Protein AF-A0A087UX20-F1 (afdb_monomer_lite)

Sequence (58 aa):
MKDPCLKYACELQKCLKTHNYNEEMCSTVMKALLDCCQIWKTEAKCCLGFIKTNDSNQ

pLDDT: mean 80.85, std 14.74, range [39.72, 95.94]

Organism: Stegodyphus mimosarum (NCBI:txid407821)

Foldseek 3Di:
DDQPLVVLVVVLVVQCVVVVNPVVSVVVSLVVSVVSCVVCVPPHPVSVVSVVVVVPPD

Radius of gyration: 11.11 Å; chains: 1; bounding box: 25×19×32 Å

Secondary structure (DSSP, 8-state):
---TTHHHHHHHHHHHHHTTT-HHHHHHHHHHHHHHHHHSTTT-HHHHHHHHHHTS--

InterPro domains:
  IPR009069 Cysteine alpha-hairpin motif superfamily [SSF47072] (2-52)
  IPR027179 Cx9C motif-containing protein 4 [PF08991] (4-50)
  IPR027179 Cx9C motif-containing protein 4 [PTHR15590] (2-53)

Structure (mmCIF, N/CA/C/O backbone):
data_AF-A0A087UX20-F1
#
_entry.id   AF-A0A087UX20-F1
#
loop_
_atom_site.group_PDB
_atom_site.id
_atom_site.type_symbol
_atom_site.label_atom_id
_atom_site.label_alt_id
_atom_site.label_comp_id
_atom_site.label_asym_id
_atom_site.label_entity_id
_atom_site.label_seq_id
_atom_site.pdbx_PDB_ins_code
_atom_site.Cartn_x
_atom_site.Cartn_y
_atom_site.Cartn_z
_atom_site.occupancy
_atom_site.B_iso_or_equiv
_atom_site.auth_seq_id
_atom_site.auth_comp_id
_atom_site.auth_asym_id
_atom_site.auth_atom_id
_atom_site.pdbx_PDB_model_num
ATOM 1 N N . MET A 1 1 ? 2.888 1.968 -19.193 1.00 49.97 1 MET A N 1
ATOM 2 C CA . MET A 1 1 ? 3.670 1.367 -18.093 1.00 49.97 1 MET A CA 1
ATOM 3 C C . MET A 1 1 ? 2.865 1.544 -16.811 1.00 49.97 1 MET A C 1
ATOM 5 O O . MET A 1 1 ? 2.650 2.682 -16.415 1.00 49.97 1 MET A O 1
ATOM 9 N N . LYS A 1 2 ? 2.270 0.473 -16.267 1.00 69.00 2 LYS A N 1
ATOM 10 C CA . LYS A 1 2 ? 1.550 0.537 -14.981 1.00 69.00 2 LYS A CA 1
ATOM 11 C C . LYS A 1 2 ? 2.587 0.390 -13.873 1.00 69.00 2 LYS A C 1
ATOM 13 O O . LYS A 1 2 ? 3.433 -0.488 -13.978 1.00 69.00 2 LYS A O 1
ATOM 18 N N . ASP A 1 3 ? 2.529 1.260 -12.873 1.00 77.81 3 ASP A N 1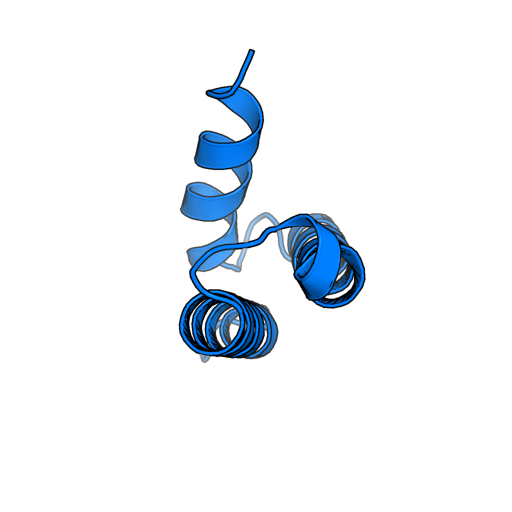
ATOM 19 C CA . ASP A 1 3 ? 3.424 1.209 -11.719 1.00 77.81 3 ASP A CA 1
ATOM 20 C C . ASP A 1 3 ? 3.269 -0.161 -11.020 1.00 77.81 3 ASP A C 1
ATOM 22 O O . ASP A 1 3 ? 2.144 -0.516 -10.638 1.00 77.81 3 ASP A O 1
ATOM 26 N N . PRO A 1 4 ? 4.347 -0.959 -10.906 1.00 83.25 4 PRO A N 1
ATOM 27 C CA . PRO A 1 4 ? 4.286 -2.324 -10.383 1.00 83.25 4 PRO A CA 1
ATOM 28 C C . PRO A 1 4 ? 3.854 -2.374 -8.912 1.00 83.25 4 PRO A C 1
ATOM 30 O O . PRO A 1 4 ? 3.270 -3.369 -8.481 1.00 83.25 4 PRO A O 1
ATOM 33 N N . CYS A 1 5 ? 4.056 -1.291 -8.157 1.00 88.38 5 CYS A N 1
ATOM 34 C CA . CYS A 1 5 ? 3.717 -1.223 -6.739 1.00 88.38 5 CYS A CA 1
ATOM 35 C C . CYS A 1 5 ? 2.331 -0.619 -6.469 1.00 88.38 5 CYS A C 1
ATOM 37 O O . CYS A 1 5 ? 1.836 -0.671 -5.339 1.00 88.38 5 CYS A O 1
ATOM 39 N N . LEU A 1 6 ? 1.641 -0.135 -7.511 1.00 85.88 6 LEU A N 1
ATOM 40 C CA . LEU A 1 6 ? 0.303 0.450 -7.393 1.00 85.88 6 LEU A CA 1
ATOM 41 C C . LEU A 1 6 ? -0.722 -0.530 -6.810 1.00 85.88 6 LEU A C 1
ATOM 43 O O . LEU A 1 6 ? -1.615 -0.114 -6.075 1.00 85.88 6 LEU A O 1
ATOM 47 N N . LYS A 1 7 ? -0.582 -1.832 -7.097 1.00 89.94 7 LYS A N 1
ATOM 48 C CA . LYS A 1 7 ? -1.458 -2.873 -6.542 1.00 8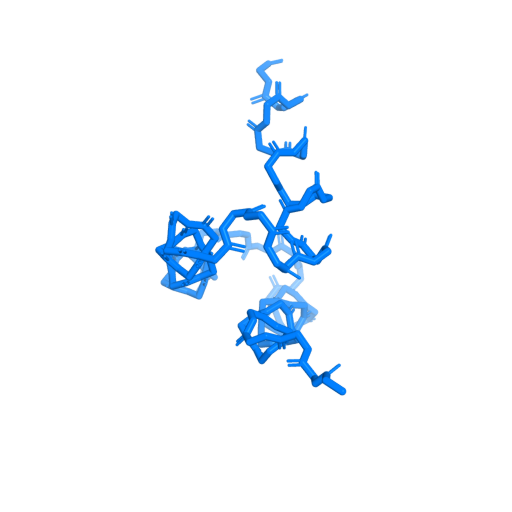9.94 7 LYS A CA 1
ATOM 49 C C . LYS A 1 7 ? -1.438 -2.849 -5.010 1.00 89.94 7 LYS A C 1
ATOM 51 O O . LYS A 1 7 ? -2.493 -2.745 -4.390 1.00 89.94 7 LYS A O 1
ATOM 56 N N . TYR A 1 8 ? -0.245 -2.887 -4.420 1.00 90.56 8 TYR A N 1
ATOM 57 C CA . TYR A 1 8 ? -0.066 -2.890 -2.968 1.00 90.56 8 TYR A CA 1
ATOM 58 C C . TYR A 1 8 ? -0.480 -1.553 -2.345 1.00 90.56 8 TYR A C 1
ATOM 60 O O . TYR A 1 8 ? -1.083 -1.536 -1.277 1.00 90.56 8 TYR A O 1
ATOM 68 N N . ALA A 1 9 ? -0.249 -0.433 -3.039 1.00 88.38 9 ALA A N 1
ATOM 69 C CA . ALA A 1 9 ? -0.708 0.880 -2.586 1.00 88.38 9 ALA A CA 1
ATOM 70 C C . ALA A 1 9 ? -2.244 0.959 -2.506 1.00 88.38 9 ALA A C 1
ATOM 72 O O . ALA A 1 9 ? -2.796 1.453 -1.520 1.00 88.38 9 ALA A O 1
ATOM 73 N N . CYS A 1 10 ? -2.954 0.435 -3.510 1.00 90.94 10 CYS A N 1
ATOM 74 C CA . CYS A 1 10 ? -4.414 0.361 -3.490 1.00 90.94 10 CYS A CA 1
ATOM 75 C C . CYS A 1 10 ? -4.934 -0.589 -2.401 1.00 90.94 10 CYS A C 1
ATOM 77 O O . CYS A 1 10 ? -5.915 -0.263 -1.730 1.00 90.94 10 CYS A O 1
ATOM 79 N N . GLU A 1 11 ? -4.287 -1.740 -2.207 1.00 92.00 11 GLU A N 1
ATOM 80 C CA . GLU A 1 11 ? -4.633 -2.680 -1.135 1.00 92.00 11 GLU A CA 1
ATOM 81 C C . GLU A 1 11 ? -4.429 -2.056 0.250 1.00 92.00 11 GLU A C 1
ATOM 83 O O . GLU A 1 11 ? -5.309 -2.180 1.103 1.00 92.00 11 GLU A O 1
ATOM 88 N N . LEU A 1 12 ? -3.342 -1.306 0.454 1.00 90.56 12 LEU A N 1
ATOM 89 C CA . LEU A 1 12 ? -3.072 -0.611 1.710 1.00 90.56 12 LEU A CA 1
ATOM 90 C C . LEU A 1 12 ? -4.150 0.437 1.998 1.00 90.56 12 LEU A C 1
ATOM 92 O O . LEU A 1 12 ? -4.724 0.454 3.082 1.00 90.56 12 LEU A O 1
ATOM 96 N N . GLN A 1 13 ? -4.493 1.263 1.007 1.00 89.94 13 GLN A N 1
ATOM 97 C CA . GLN A 1 13 ? -5.560 2.258 1.144 1.00 89.94 13 GLN A CA 1
ATOM 98 C C . GLN A 1 13 ? -6.918 1.620 1.457 1.00 89.94 13 GLN A C 1
ATOM 100 O O . GLN A 1 13 ? -7.688 2.151 2.259 1.00 89.94 13 GLN A O 1
ATOM 105 N N . LYS A 1 14 ? -7.222 0.469 0.850 1.00 93.94 14 LYS A N 1
ATOM 106 C CA . LYS A 1 14 ? -8.448 -0.281 1.144 1.00 93.94 14 LYS A CA 1
ATOM 107 C C . LYS A 1 14 ? -8.430 -0.848 2.563 1.00 93.94 14 LYS A C 1
ATOM 109 O O . LYS A 1 14 ? -9.442 -0.755 3.256 1.00 93.94 14 LYS A O 1
ATOM 114 N N . CYS A 1 15 ? -7.299 -1.406 2.986 1.00 93.94 15 CYS A N 1
ATOM 115 C CA . CYS A 1 15 ? -7.115 -1.939 4.329 1.00 93.94 15 CYS A CA 1
ATOM 116 C C . CYS A 1 15 ? -7.325 -0.839 5.374 1.00 93.94 15 CYS A C 1
ATOM 118 O O . CYS A 1 15 ? -8.191 -0.975 6.233 1.00 93.94 15 CYS A O 1
ATOM 120 N N . LEU A 1 16 ? -6.649 0.303 5.217 1.00 92.81 16 LEU A N 1
ATOM 121 C CA . LEU A 1 16 ? -6.794 1.444 6.118 1.00 92.81 16 LEU A CA 1
ATOM 122 C C . LEU A 1 16 ? -8.251 1.903 6.203 1.00 92.81 16 LEU A C 1
ATOM 124 O O . LEU A 1 16 ? -8.796 1.982 7.295 1.00 92.81 16 LEU A O 1
ATOM 128 N N . LYS A 1 17 ? -8.940 2.107 5.074 1.00 93.62 17 LYS A N 1
ATOM 129 C CA . LYS A 1 17 ? -10.364 2.492 5.098 1.00 93.62 17 LYS A CA 1
ATOM 130 C C . LYS A 1 17 ? -11.260 1.468 5.800 1.00 93.62 17 LYS A C 1
ATOM 132 O O . LYS A 1 17 ? -12.224 1.854 6.446 1.00 93.62 17 LYS A O 1
ATOM 137 N N . THR A 1 18 ? -10.946 0.181 5.675 1.00 95.94 18 THR A N 1
ATOM 138 C CA . THR A 1 18 ? -11.715 -0.906 6.303 1.00 95.94 18 THR A CA 1
ATOM 139 C C . THR A 1 18 ? -11.464 -0.975 7.810 1.00 95.94 18 THR A C 1
ATOM 141 O O . THR A 1 18 ? -12.378 -1.260 8.578 1.00 95.94 18 THR A O 1
ATOM 144 N N . HIS A 1 19 ? -10.239 -0.678 8.241 1.00 92.00 19 HIS A N 1
ATOM 145 C CA . HIS A 1 19 ? -9.802 -0.763 9.633 1.00 92.00 19 HIS A CA 1
ATOM 146 C C . HIS A 1 19 ? -9.733 0.602 10.332 1.00 92.00 19 HIS A C 1
ATOM 148 O O . HIS A 1 19 ? -9.014 0.744 11.316 1.00 92.00 19 HIS A O 1
ATOM 154 N N . ASN A 1 20 ? -10.469 1.610 9.849 1.00 92.81 20 ASN A N 1
ATOM 155 C CA . ASN A 1 20 ? -10.482 2.969 10.411 1.00 92.81 20 ASN A CA 1
ATOM 156 C C . ASN A 1 20 ? -9.078 3.576 10.574 1.00 92.81 20 ASN A C 1
ATOM 158 O O . ASN A 1 20 ? -8.760 4.179 11.592 1.00 92.81 20 ASN A O 1
ATOM 162 N N . TYR A 1 21 ? -8.243 3.401 9.554 1.00 88.62 21 TYR A N 1
ATOM 163 C CA . TYR A 1 21 ? -6.852 3.844 9.490 1.00 88.62 21 TYR A CA 1
ATOM 164 C C . TYR A 1 21 ? -5.940 3.204 10.545 1.00 88.62 21 TYR A C 1
ATOM 166 O O . TYR A 1 21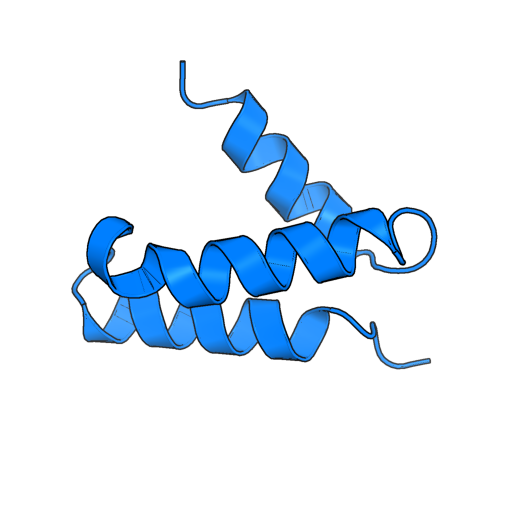 ? -4.858 3.715 10.809 1.00 88.62 21 TYR A O 1
ATOM 174 N N . ASN A 1 22 ? -6.332 2.058 11.112 1.00 90.06 22 ASN A N 1
ATOM 175 C CA . ASN A 1 22 ? -5.453 1.280 11.974 1.00 90.06 22 ASN A CA 1
ATOM 176 C C . ASN A 1 22 ? -4.348 0.602 11.144 1.00 90.06 22 ASN A C 1
ATOM 178 O O . ASN A 1 22 ? -4.573 -0.409 10.473 1.00 90.06 22 ASN A O 1
ATOM 182 N N . GLU A 1 23 ? -3.148 1.173 11.205 1.00 87.81 23 GLU A N 1
ATOM 183 C CA . GLU A 1 23 ? -1.968 0.700 10.484 1.00 87.81 23 GLU A CA 1
ATOM 184 C C . GLU A 1 23 ? -1.461 -0.666 10.965 1.00 87.81 23 GLU A C 1
ATOM 186 O O . GLU A 1 23 ? -0.957 -1.434 10.143 1.00 87.81 23 GLU A O 1
ATOM 191 N N . GLU A 1 24 ? -1.643 -1.028 12.241 1.00 91.00 24 GLU A N 1
ATOM 192 C CA . GLU A 1 24 ? -1.189 -2.324 12.774 1.00 91.00 24 GLU A CA 1
ATOM 193 C C . GLU A 1 24 ? -1.876 -3.491 12.058 1.00 91.00 24 GLU A C 1
ATOM 195 O O . GLU A 1 24 ? -1.226 -4.463 11.659 1.00 91.00 24 GLU A O 1
ATOM 200 N N . MET A 1 25 ? -3.180 -3.346 11.800 1.00 90.94 25 MET A N 1
ATOM 201 C CA . MET A 1 25 ? -3.986 -4.327 11.060 1.00 90.94 25 MET A CA 1
ATOM 202 C C . MET A 1 25 ? -3.542 -4.451 9.595 1.00 90.94 25 MET A C 1
ATOM 204 O O . MET A 1 25 ? -3.742 -5.488 8.964 1.00 90.94 25 MET A O 1
ATOM 208 N N . CYS A 1 26 ? -2.906 -3.407 9.057 1.00 94.50 26 CYS A N 1
ATOM 209 C CA . CYS A 1 26 ? -2.441 -3.331 7.675 1.00 94.50 26 CYS A CA 1
ATOM 210 C C . CYS A 1 26 ? -0.931 -3.555 7.517 1.00 94.50 26 CYS A C 1
ATOM 212 O O . CYS A 1 26 ? -0.428 -3.504 6.392 1.00 94.50 26 CYS A O 1
ATOM 214 N N . SER A 1 27 ? -0.216 -3.860 8.604 1.00 92.00 27 SER A N 1
ATOM 215 C CA . SER A 1 27 ? 1.239 -4.077 8.645 1.00 92.00 27 SER A CA 1
ATOM 216 C C . SER A 1 27 ? 1.747 -5.062 7.585 1.00 92.00 27 SER A C 1
ATOM 218 O O . SER A 1 27 ? 2.800 -4.855 6.985 1.00 92.00 27 SER A O 1
ATOM 220 N N . THR A 1 28 ? 0.965 -6.099 7.278 1.00 92.12 28 THR A N 1
ATOM 221 C CA . THR A 1 28 ? 1.308 -7.085 6.239 1.00 92.12 28 THR A CA 1
ATOM 222 C C . THR A 1 28 ? 1.330 -6.460 4.840 1.00 92.12 28 THR A C 1
ATOM 224 O O . THR A 1 28 ? 2.270 -6.676 4.075 1.00 92.12 28 THR A O 1
ATOM 227 N N . VAL A 1 29 ? 0.323 -5.646 4.507 1.00 91.50 29 VAL A N 1
ATOM 228 C CA . VAL A 1 29 ? 0.233 -4.963 3.204 1.00 91.50 29 VAL A CA 1
ATOM 229 C C . VAL A 1 29 ? 1.261 -3.836 3.118 1.00 91.50 29 VAL A C 1
ATOM 231 O O . VAL A 1 29 ? 1.882 -3.638 2.076 1.00 91.50 29 VAL A O 1
ATOM 234 N N . MET A 1 30 ? 1.490 -3.148 4.238 1.00 89.50 30 MET A N 1
ATOM 235 C CA . MET A 1 30 ? 2.532 -2.136 4.397 1.00 89.50 30 MET A CA 1
ATOM 236 C C . MET A 1 30 ? 3.911 -2.714 4.052 1.00 89.50 30 MET A C 1
ATOM 238 O O . MET A 1 30 ? 4.644 -2.145 3.244 1.00 89.50 30 MET A O 1
ATOM 242 N N . LYS A 1 31 ? 4.236 -3.891 4.603 1.00 91.00 31 LYS A N 1
ATOM 243 C CA . LYS A 1 31 ? 5.492 -4.591 4.326 1.00 91.00 31 LYS A CA 1
ATOM 244 C C . LYS A 1 31 ? 5.600 -5.020 2.863 1.00 91.00 31 LYS A C 1
ATOM 246 O O . LYS A 1 31 ? 6.633 -4.796 2.249 1.00 91.00 31 LYS A O 1
ATOM 251 N N . ALA A 1 32 ? 4.526 -5.545 2.273 1.00 91.25 32 ALA A N 1
ATOM 252 C CA . ALA A 1 32 ? 4.516 -5.907 0.854 1.00 91.25 32 ALA A CA 1
ATOM 253 C C . ALA A 1 32 ? 4.747 -4.692 -0.066 1.00 91.25 32 ALA A C 1
ATOM 255 O O . ALA A 1 32 ? 5.460 -4.791 -1.066 1.00 91.25 32 ALA A O 1
ATOM 256 N N . LEU A 1 33 ? 4.180 -3.532 0.284 1.00 89.00 33 LEU A N 1
ATOM 257 C CA . LEU A 1 33 ? 4.431 -2.281 -0.427 1.00 89.00 33 LEU A CA 1
ATOM 258 C C . LEU A 1 33 ? 5.887 -1.825 -0.255 1.00 89.00 33 LEU A C 1
ATOM 260 O O . LEU A 1 33 ? 6.506 -1.444 -1.246 1.00 89.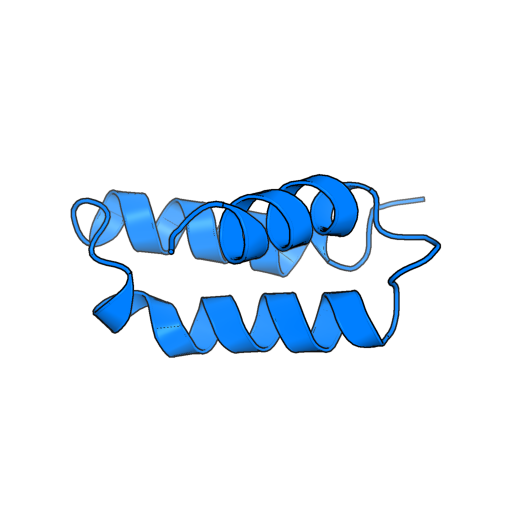00 33 LEU A O 1
ATOM 264 N N . LEU A 1 34 ? 6.452 -1.917 0.955 1.00 88.56 34 LEU A N 1
ATOM 265 C CA . LEU A 1 34 ? 7.870 -1.633 1.208 1.00 88.56 34 LEU A CA 1
ATOM 266 C C . LEU A 1 34 ? 8.784 -2.529 0.375 1.00 88.56 34 LEU A C 1
ATOM 268 O O . LEU A 1 34 ? 9.662 -2.010 -0.309 1.00 88.56 34 LEU A O 1
ATOM 272 N N . ASP A 1 35 ? 8.550 -3.839 0.381 1.00 90.31 35 ASP A N 1
ATOM 273 C CA . ASP A 1 35 ? 9.342 -4.812 -0.374 1.00 90.31 35 ASP A CA 1
ATOM 274 C C . ASP A 1 35 ? 9.267 -4.522 -1.879 1.00 90.31 35 ASP A C 1
ATOM 276 O O . ASP A 1 35 ? 10.289 -4.489 -2.568 1.00 90.31 35 ASP A O 1
ATOM 280 N N . CYS A 1 36 ? 8.073 -4.198 -2.389 1.00 90.19 36 CYS A N 1
ATOM 281 C CA . CYS A 1 36 ? 7.915 -3.765 -3.775 1.00 90.19 36 CYS A CA 1
ATOM 282 C C . CYS A 1 36 ? 8.722 -2.492 -4.065 1.00 90.19 36 CYS A C 1
ATOM 284 O O . CYS A 1 36 ? 9.427 -2.411 -5.072 1.00 90.19 36 CYS A O 1
ATOM 286 N N . CYS A 1 37 ? 8.669 -1.516 -3.161 1.00 87.44 37 CYS A N 1
ATOM 287 C CA . CYS A 1 37 ? 9.389 -0.259 -3.296 1.00 87.44 37 CYS A CA 1
ATOM 288 C C . CYS A 1 37 ? 10.907 -0.393 -3.168 1.00 87.44 37 CYS A C 1
ATOM 290 O O . CYS A 1 37 ? 11.618 0.437 -3.730 1.00 87.44 37 CYS A O 1
ATOM 292 N N . GLN A 1 38 ? 11.419 -1.417 -2.483 1.00 86.44 38 GLN A N 1
ATOM 293 C CA . GLN A 1 38 ? 12.850 -1.732 -2.489 1.00 86.44 38 GLN A CA 1
ATOM 294 C C . GLN A 1 38 ? 13.301 -2.248 -3.860 1.00 86.44 38 GLN A C 1
ATOM 296 O O . GLN A 1 38 ? 14.368 -1.865 -4.333 1.00 86.44 38 GLN A O 1
ATOM 301 N N . ILE A 1 39 ? 12.475 -3.065 -4.522 1.00 86.25 39 ILE A N 1
ATOM 302 C CA . ILE A 1 39 ? 12.789 -3.648 -5.836 1.00 86.25 39 ILE A CA 1
ATOM 303 C C . ILE A 1 39 ? 12.642 -2.604 -6.954 1.00 86.25 39 ILE A C 1
ATOM 305 O O . ILE A 1 39 ? 13.505 -2.497 -7.821 1.00 86.25 39 ILE A O 1
ATOM 309 N N . TRP A 1 40 ? 11.569 -1.808 -6.923 1.00 84.12 40 TRP A N 1
ATOM 310 C CA . TRP A 1 40 ? 11.174 -0.902 -8.012 1.00 84.12 40 TRP A CA 1
ATOM 311 C C . TRP A 1 40 ? 11.358 0.584 -7.674 1.00 84.12 40 TRP A C 1
ATOM 313 O O . TRP A 1 40 ? 10.681 1.440 -8.244 1.00 84.12 40 TRP A O 1
ATOM 323 N N . LYS A 1 41 ? 12.278 0.911 -6.755 1.00 76.31 41 LYS A N 1
ATOM 324 C CA . LYS A 1 41 ? 12.480 2.260 -6.186 1.00 76.31 41 LYS A CA 1
ATOM 325 C C . LYS A 1 41 ? 12.582 3.386 -7.224 1.00 76.31 41 LYS A C 1
ATOM 327 O O . LYS A 1 41 ? 12.140 4.502 -6.969 1.00 76.31 41 LYS A O 1
ATOM 332 N N . THR A 1 42 ? 13.185 3.100 -8.375 1.00 72.38 42 THR A N 1
ATOM 333 C CA . THR A 1 42 ? 13.436 4.046 -9.475 1.00 72.38 42 THR A CA 1
ATOM 334 C C . THR A 1 42 ? 12.295 4.145 -10.487 1.00 72.38 42 THR A C 1
ATOM 336 O O . THR A 1 42 ? 12.205 5.145 -11.195 1.00 72.38 42 THR A O 1
ATOM 339 N N . GLU A 1 43 ? 11.416 3.145 -10.560 1.00 73.75 43 GLU A N 1
ATOM 340 C CA . GLU A 1 43 ? 10.349 3.062 -11.569 1.00 73.75 43 GLU A CA 1
ATOM 341 C C . GLU A 1 43 ? 8.953 3.325 -10.991 1.00 73.75 43 GLU A C 1
ATOM 343 O O . GLU A 1 43 ? 8.071 3.840 -11.686 1.00 73.75 43 GLU A O 1
ATOM 348 N N . ALA A 1 44 ? 8.750 3.004 -9.713 1.00 72.75 44 ALA A N 1
ATOM 349 C CA . ALA A 1 44 ? 7.475 3.138 -9.028 1.00 72.75 44 ALA A CA 1
ATOM 350 C C . ALA A 1 44 ? 7.312 4.542 -8.423 1.00 72.75 44 ALA A C 1
ATOM 352 O O . ALA A 1 44 ? 7.893 4.885 -7.389 1.00 72.75 44 ALA A O 1
ATOM 353 N N . LYS A 1 45 ? 6.463 5.368 -9.042 1.00 76.38 45 LYS A N 1
ATOM 354 C CA . LYS A 1 45 ? 6.133 6.709 -8.533 1.00 76.38 45 LYS A CA 1
ATOM 355 C C . LYS A 1 45 ? 5.397 6.641 -7.196 1.00 76.38 45 LYS A C 1
ATOM 357 O O . LYS A 1 45 ? 5.568 7.543 -6.376 1.00 76.38 45 LYS A O 1
ATOM 362 N N . CYS A 1 46 ? 4.607 5.592 -6.948 1.00 79.00 46 CYS A N 1
ATOM 363 C CA . CYS A 1 46 ? 3.886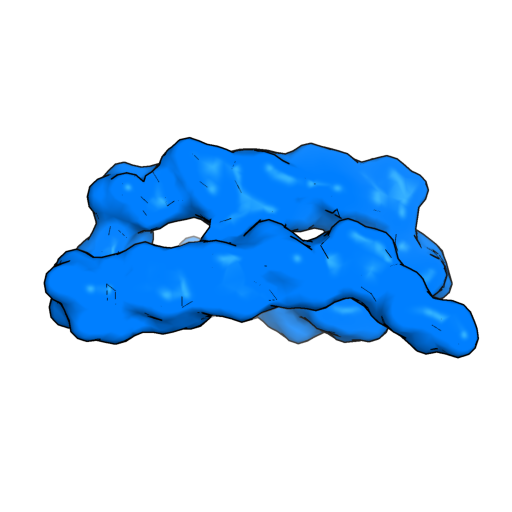 5.450 -5.679 1.00 79.00 46 CYS A CA 1
ATOM 364 C C . CYS A 1 46 ? 4.831 5.269 -4.478 1.00 79.00 46 CYS A C 1
ATOM 366 O O . CYS A 1 46 ? 4.492 5.658 -3.361 1.00 79.00 46 CYS A O 1
ATOM 368 N N . CYS A 1 47 ? 6.038 4.750 -4.710 1.00 79.62 47 CYS A N 1
ATOM 369 C CA . CYS A 1 47 ? 7.036 4.526 -3.670 1.00 79.62 47 CYS A CA 1
ATOM 370 C C . CYS A 1 47 ? 7.660 5.817 -3.142 1.00 79.62 47 CYS A C 1
ATOM 372 O O . CYS A 1 47 ? 7.984 5.900 -1.961 1.00 79.62 47 CYS A O 1
ATOM 374 N N . LEU A 1 48 ? 7.769 6.854 -3.975 1.00 73.44 48 LEU A N 1
ATOM 375 C CA . LEU A 1 48 ? 8.312 8.152 -3.562 1.00 73.44 48 LEU A CA 1
ATOM 376 C C . LEU A 1 48 ? 7.435 8.835 -2.504 1.00 73.44 48 LEU A C 1
ATOM 378 O O . LEU A 1 48 ? 7.955 9.459 -1.581 1.00 73.44 48 LEU A O 1
ATOM 382 N N . GLY A 1 49 ? 6.110 8.707 -2.630 1.00 69.69 49 GLY A N 1
ATOM 383 C CA . GLY A 1 49 ? 5.168 9.212 -1.630 1.00 69.69 49 GLY A CA 1
ATOM 384 C C . GLY A 1 49 ? 5.185 8.375 -0.353 1.00 69.69 49 GLY A C 1
ATOM 385 O O . GLY A 1 49 ? 5.209 8.926 0.741 1.00 69.69 49 GLY A O 1
ATOM 386 N N . PHE A 1 50 ? 5.243 7.049 -0.498 1.00 70.62 50 PHE A N 1
ATOM 387 C CA . PHE A 1 50 ? 5.189 6.123 0.629 1.00 70.62 50 PHE A CA 1
ATOM 388 C C . PHE A 1 50 ? 6.431 6.191 1.534 1.00 70.62 50 PHE A C 1
ATOM 390 O O . PHE A 1 50 ? 6.306 6.253 2.755 1.00 70.62 50 PHE A O 1
ATOM 397 N N . ILE A 1 51 ? 7.629 6.256 0.943 1.00 64.25 51 ILE A N 1
ATOM 398 C CA . ILE A 1 51 ? 8.889 6.383 1.694 1.00 64.25 51 ILE A CA 1
ATOM 399 C C . ILE A 1 51 ? 8.920 7.707 2.472 1.00 64.25 51 ILE A C 1
ATOM 401 O O . ILE A 1 51 ? 9.295 7.713 3.637 1.00 64.25 51 ILE A O 1
ATOM 405 N N . LYS A 1 52 ? 8.452 8.815 1.876 1.00 59.44 52 LYS A N 1
ATOM 406 C CA . LYS A 1 52 ? 8.391 10.120 2.559 1.00 59.44 52 LYS A CA 1
ATOM 407 C C . LYS A 1 52 ? 7.492 10.121 3.796 1.00 59.44 52 LYS A C 1
ATOM 409 O O . LYS A 1 52 ? 7.824 10.785 4.773 1.00 59.44 52 LYS A O 1
ATOM 414 N N . THR A 1 53 ? 6.361 9.417 3.758 1.00 56.16 53 THR A N 1
ATOM 415 C CA . THR A 1 53 ? 5.443 9.341 4.905 1.00 56.16 53 THR A CA 1
ATOM 416 C C . THR A 1 53 ? 6.039 8.522 6.048 1.00 56.16 53 THR A C 1
ATOM 418 O O . THR A 1 53 ? 5.895 8.918 7.199 1.00 56.16 53 THR A O 1
ATOM 421 N N . ASN A 1 54 ? 6.772 7.448 5.740 1.0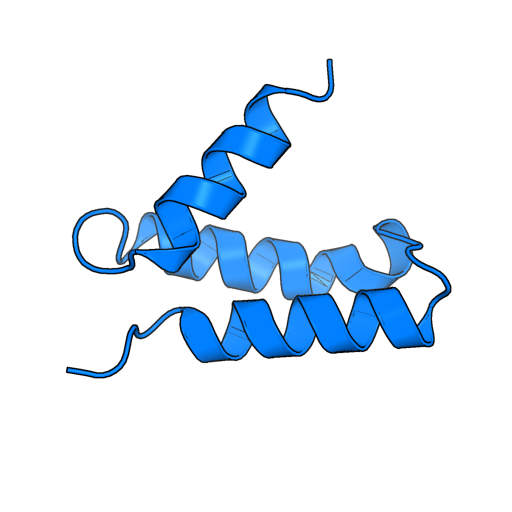0 53.94 54 ASN A N 1
ATOM 422 C CA . ASN A 1 54 ? 7.439 6.628 6.756 1.00 53.94 54 ASN A CA 1
ATOM 423 C C . ASN A 1 54 ? 8.656 7.335 7.400 1.00 53.94 54 ASN A C 1
ATOM 425 O O . ASN A 1 54 ? 9.024 7.014 8.520 1.00 53.94 54 ASN A O 1
ATOM 429 N N . ASP A 1 55 ? 9.250 8.323 6.719 1.00 50.22 55 ASP A N 1
ATOM 430 C CA . ASP A 1 55 ? 10.338 9.171 7.246 1.00 50.22 55 ASP A CA 1
ATOM 431 C C . ASP A 1 55 ? 9.835 10.372 8.081 1.00 50.22 55 ASP A C 1
ATOM 433 O O . ASP A 1 55 ? 10.623 11.026 8.756 1.00 50.22 55 ASP A O 1
ATOM 437 N N . SER A 1 56 ? 8.533 10.695 8.038 1.00 45.44 56 SER A N 1
ATOM 438 C CA . SER A 1 56 ? 7.972 11.896 8.695 1.00 45.44 56 SER A CA 1
ATOM 439 C C . SER A 1 56 ? 7.186 11.613 9.982 1.00 45.44 56 SER A C 1
ATOM 441 O O . SER A 1 56 ? 6.709 12.558 10.605 1.00 45.44 56 SER A O 1
ATOM 443 N N . ASN A 1 57 ? 7.047 10.347 10.388 1.00 42.09 57 ASN A N 1
ATOM 444 C CA . ASN A 1 57 ? 6.520 9.965 11.701 1.00 42.09 57 ASN A CA 1
ATOM 445 C C . ASN A 1 57 ? 7.684 9.514 12.596 1.00 42.09 57 ASN A C 1
ATOM 447 O O . ASN A 1 57 ? 7.907 8.320 12.798 1.00 42.09 57 ASN A O 1
ATOM 451 N N . GLN A 1 58 ? 8.420 10.497 13.117 1.00 39.72 58 GLN A N 1
ATOM 452 C CA . GLN A 1 58 ? 9.182 10.380 14.359 1.00 39.72 58 GLN A CA 1
ATOM 453 C C . GLN A 1 58 ? 8.634 11.397 15.357 1.00 39.72 58 GLN A C 1
ATOM 455 O O . GLN A 1 58 ? 8.379 12.545 14.927 1.00 39.72 58 GLN A O 1
#